Protein AF-A0A939XKK2-F1 (afdb_monomer)

Solvent-accessible surface area (backbone atoms only — not comparable to full-atom values): 3011 Å² total; per-residue (Å²): 135,83,76,85,76,80,47,69,46,63,66,56,81,88,53,31,83,73,39,44,61,55,50,50,52,52,33,70,77,35,78,76,45,41,81,56,76,68,57,47,70,76,70,72,56,131

Foldseek 3Di:
DDDPDQAEDEDDPVCCVVCVVVVVVVCVVPVSYYYDDPVCVVVVHD

Secondary structure (DSSP, 8-state):
------EEE---STTHHHHHHHHHHHHHH-TTEEE---HHHHTT--

Sequence (46 aa):
MGAECELTLQAEWDSRQDVYPLIFDYVLEHPKWRISIQTHKILNIR

Nearest PDB structures (foldseek):
  4zza-assembly1_A  TM=6.235E-01  e=2.898E+00  Bifidobacterium animalis subsp. lactis Bl-04
  4zze-assembly2_B  TM=5.962E-01  e=2.701E+00  Bifidobacterium animalis subsp. lactis Bl-04
  4zze-assembly1_A  TM=5.933E-01  e=2.517E+00  Bifidobacterium animalis subsp. lactis Bl-04
  4zs9-assembly1_A  TM=5.926E-01  e=3.337E+00  Bifidobacterium animalis subsp. lactis Bl-04

Structure (mmCIF, N/CA/C/O backbone):
data_AF-A0A939XKK2-F1
#
_entry.id   AF-A0A939XKK2-F1
#
loop_
_atom_site.group_PDB
_atom_site.id
_atom_site.type_symbol
_atom_site.label_atom_id
_atom_site.label_alt_id
_atom_site.label_comp_id
_atom_site.label_asym_id
_atom_site.label_entity_id
_atom_site.label_seq_id
_atom_site.pdbx_PDB_ins_code
_atom_site.Cartn_x
_atom_site.Cartn_y
_atom_site.Cartn_z
_atom_site.occupancy
_atom_site.B_iso_or_equiv
_atom_site.auth_seq_id
_atom_site.auth_comp_id
_atom_site.auth_asym_id
_atom_site.auth_atom_id
_atom_site.pdbx_PDB_model_num
ATOM 1 N N . MET A 1 1 ? 3.861 -0.406 26.608 1.00 44.44 1 MET A N 1
ATOM 2 C CA . MET A 1 1 ? 4.308 0.257 25.366 1.00 44.44 1 MET A CA 1
ATOM 3 C C . MET A 1 1 ? 3.664 -0.480 24.207 1.00 44.44 1 MET A C 1
ATOM 5 O O . MET A 1 1 ? 4.169 -1.520 23.809 1.00 44.44 1 MET A O 1
ATOM 9 N N . GLY A 1 2 ? 2.486 -0.038 23.766 1.00 53.06 2 GLY A N 1
ATOM 10 C CA . GLY A 1 2 ? 1.874 -0.605 22.566 1.00 53.06 2 GLY A CA 1
ATOM 11 C C . GLY A 1 2 ? 2.588 -0.008 21.366 1.00 53.06 2 GLY A C 1
ATOM 12 O O . GLY A 1 2 ? 2.520 1.202 21.185 1.00 53.06 2 GLY A O 1
ATOM 13 N N . ALA A 1 3 ? 3.326 -0.815 20.606 1.00 64.75 3 ALA A N 1
ATOM 14 C CA . ALA A 1 3 ? 3.812 -0.374 19.309 1.00 64.75 3 ALA A CA 1
ATOM 15 C C . ALA A 1 3 ? 2.574 -0.098 18.447 1.00 64.75 3 ALA A C 1
ATOM 17 O O . ALA A 1 3 ? 1.773 -1.008 18.221 1.00 64.75 3 ALA A O 1
ATOM 18 N N . GLU A 1 4 ? 2.374 1.151 18.030 1.00 70.12 4 GLU A N 1
ATOM 19 C CA . GLU A 1 4 ? 1.384 1.481 17.010 1.00 70.12 4 GLU A CA 1
ATOM 20 C C . GLU A 1 4 ? 1.793 0.742 15.737 1.00 70.12 4 GLU A C 1
ATOM 22 O O . GLU A 1 4 ? 2.720 1.123 15.028 1.00 70.12 4 GLU A O 1
ATOM 27 N N . CYS A 1 5 ? 1.175 -0.416 15.529 1.00 76.12 5 CYS A N 1
ATOM 28 C CA . CYS A 1 5 ? 1.473 -1.279 14.406 1.00 76.12 5 CYS A CA 1
ATOM 29 C C . CYS A 1 5 ? 0.842 -0.636 13.170 1.00 76.12 5 CYS A C 1
ATOM 31 O O . CYS A 1 5 ? -0.386 -0.606 13.037 1.00 76.12 5 CYS A O 1
ATOM 33 N N . GLU A 1 6 ? 1.679 -0.058 12.311 1.00 77.94 6 GLU A N 1
ATOM 34 C CA . GLU A 1 6 ? 1.231 0.554 11.067 1.00 77.94 6 GLU A CA 1
ATOM 35 C C . GLU A 1 6 ? 0.855 -0.552 10.075 1.00 77.94 6 GLU A C 1
ATOM 37 O O . GLU A 1 6 ? 1.685 -1.362 9.656 1.00 77.94 6 G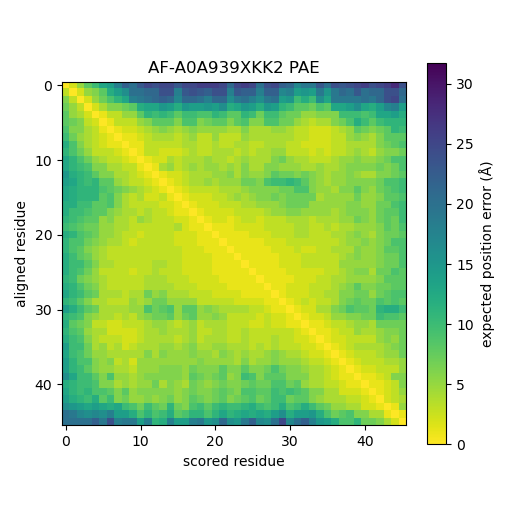LU A O 1
ATOM 42 N N . LEU A 1 7 ? -0.433 -0.620 9.741 1.00 84.12 7 LEU A N 1
ATOM 43 C CA . LEU A 1 7 ? -0.963 -1.618 8.825 1.00 84.12 7 LEU A CA 1
ATOM 44 C C . LEU A 1 7 ? -0.653 -1.184 7.395 1.00 84.12 7 LEU A C 1
ATOM 46 O O . LEU A 1 7 ? -1.204 -0.200 6.899 1.00 84.12 7 LEU A O 1
ATOM 50 N N . THR A 1 8 ? 0.236 -1.921 6.736 1.00 87.38 8 THR A N 1
ATOM 51 C CA . THR A 1 8 ? 0.627 -1.652 5.353 1.00 87.38 8 THR A CA 1
ATOM 52 C C . THR A 1 8 ? 0.180 -2.774 4.426 1.00 87.38 8 THR A C 1
ATOM 54 O O . THR A 1 8 ? 0.209 -3.950 4.786 1.00 87.38 8 THR A O 1
ATOM 57 N N . LEU A 1 9 ? -0.246 -2.398 3.223 1.00 87.62 9 LEU A N 1
ATOM 58 C CA . LEU A 1 9 ? -0.578 -3.306 2.133 1.00 87.62 9 LEU A CA 1
ATOM 59 C C . LEU A 1 9 ? 0.406 -3.101 0.993 1.00 87.62 9 LEU A C 1
ATOM 61 O O . LEU A 1 9 ? 0.733 -1.975 0.616 1.00 87.62 9 LEU A O 1
ATOM 65 N N . GLN A 1 10 ? 0.860 -4.212 0.432 1.00 85.38 10 GLN A N 1
ATOM 66 C CA . GLN A 1 10 ? 1.718 -4.233 -0.738 1.00 85.38 10 GLN A CA 1
ATOM 67 C C . GLN A 1 10 ? 1.190 -5.306 -1.686 1.00 85.38 10 GLN A C 1
ATOM 69 O O . GLN A 1 10 ? 1.032 -6.455 -1.280 1.00 85.38 10 GLN A O 1
ATOM 74 N N . ALA A 1 11 ? 0.937 -4.943 -2.944 1.00 86.06 11 ALA A N 1
ATOM 75 C CA . ALA A 1 11 ? 0.638 -5.939 -3.967 1.00 86.06 11 ALA A CA 1
ATOM 76 C C . ALA A 1 11 ? 1.885 -6.768 -4.284 1.00 86.06 11 ALA A C 1
ATOM 78 O O . ALA A 1 11 ? 3.023 -6.285 -4.198 1.00 86.06 11 ALA A O 1
ATOM 79 N N . GLU A 1 12 ? 1.667 -7.994 -4.742 1.00 85.12 12 GLU A N 1
ATOM 80 C CA . GLU A 1 12 ? 2.723 -8.744 -5.403 1.00 85.12 12 GLU A CA 1
ATOM 81 C C . GLU A 1 12 ? 3.200 -8.008 -6.659 1.00 85.12 12 GLU A C 1
ATOM 83 O O . GLU A 1 12 ? 2.432 -7.346 -7.359 1.00 85.12 12 GLU A O 1
ATOM 88 N N . TRP A 1 13 ? 4.503 -8.096 -6.930 1.00 79.62 13 TRP A N 1
ATOM 89 C CA . TRP A 1 13 ? 5.126 -7.366 -8.033 1.00 79.62 13 TRP A CA 1
ATOM 90 C C . TRP A 1 13 ? 4.600 -7.805 -9.403 1.00 79.62 13 TRP A C 1
ATOM 92 O O . TRP A 1 13 ? 4.438 -6.973 -10.293 1.00 79.62 13 TRP A O 1
ATOM 102 N N . ASP A 1 14 ? 4.336 -9.100 -9.551 1.00 82.94 14 ASP A N 1
ATOM 103 C CA . ASP A 1 14 ? 3.884 -9.716 -10.795 1.00 82.94 14 ASP A CA 1
ATOM 104 C C . ASP A 1 14 ? 2.444 -9.298 -11.142 1.00 82.94 14 ASP A C 1
ATOM 106 O O . ASP A 1 14 ? 2.175 -8.804 -12.234 1.00 82.94 14 ASP A O 1
ATOM 110 N N . SER A 1 15 ? 1.546 -9.337 -10.155 1.00 80.88 15 SER A N 1
ATOM 111 C CA . SER A 1 15 ? 0.119 -9.019 -10.319 1.00 80.88 15 SER A CA 1
ATOM 112 C C . SER A 1 15 ? -0.233 -7.569 -9.975 1.00 80.88 15 SER A C 1
ATOM 114 O O . SER A 1 15 ? -1.398 -7.226 -9.785 1.00 80.88 15 SER A O 1
ATOM 116 N N . ARG A 1 16 ? 0.762 -6.679 -9.882 1.00 82.75 16 ARG A N 1
ATOM 117 C CA . ARG A 1 16 ? 0.545 -5.284 -9.476 1.00 82.75 16 ARG A CA 1
ATOM 118 C C . ARG A 1 16 ? -0.433 -4.528 -10.375 1.00 82.75 16 ARG A C 1
ATOM 120 O O . ARG A 1 16 ? -1.101 -3.624 -9.899 1.00 82.75 16 ARG A O 1
ATOM 127 N N . GLN A 1 17 ? -0.501 -4.867 -11.659 1.00 83.19 17 GLN A N 1
ATOM 128 C CA . GLN A 1 17 ? -1.333 -4.141 -12.621 1.00 83.19 17 GLN A CA 1
ATOM 129 C C . GLN A 1 17 ? -2.825 -4.331 -12.323 1.00 83.19 17 GLN A C 1
ATOM 131 O O . GLN A 1 17 ? -3.576 -3.360 -12.347 1.00 83.19 17 GLN A O 1
ATOM 136 N N . ASP A 1 18 ? -3.218 -5.547 -11.945 1.00 86.94 18 ASP A N 1
ATOM 137 C CA . ASP A 1 18 ? -4.597 -5.899 -11.601 1.00 86.94 18 ASP A CA 1
ATOM 138 C C . ASP A 1 18 ? -4.917 -5.650 -10.119 1.00 86.94 18 ASP A C 1
ATOM 140 O O . ASP A 1 18 ? -6.038 -5.288 -9.767 1.00 86.94 18 ASP A O 1
ATOM 144 N N . VAL A 1 19 ? -3.931 -5.811 -9.229 1.00 87.06 19 VAL A N 1
ATOM 145 C CA . VAL A 1 19 ? -4.145 -5.769 -7.772 1.00 87.06 19 VAL A CA 1
ATOM 146 C C . VAL A 1 19 ? -4.007 -4.359 -7.185 1.00 87.06 19 VAL A C 1
ATOM 148 O O . VAL A 1 19 ? -4.685 -4.049 -6.208 1.00 87.06 19 VAL A O 1
ATOM 151 N N . TYR A 1 20 ? -3.184 -3.469 -7.756 1.00 86.25 20 TYR A N 1
ATOM 152 C CA . TYR A 1 20 ? -3.091 -2.080 -7.273 1.00 86.25 20 TYR A CA 1
ATOM 153 C C . TYR A 1 20 ? -4.442 -1.359 -7.210 1.00 86.25 20 TYR A C 1
ATOM 155 O O . TYR A 1 20 ? -4.702 -0.761 -6.166 1.00 86.25 20 TYR A O 1
ATOM 163 N N . PRO A 1 21 ? -5.307 -1.389 -8.245 1.00 88.88 21 PRO A N 1
ATOM 164 C CA . PRO A 1 21 ? -6.602 -0.718 -8.158 1.00 88.88 21 PRO A CA 1
ATOM 165 C C . PRO A 1 21 ? -7.479 -1.286 -7.034 1.00 88.88 21 PRO A C 1
ATOM 167 O O . PRO A 1 21 ? -8.110 -0.510 -6.327 1.00 88.88 21 PRO A O 1
ATOM 170 N N . LEU A 1 22 ? -7.441 -2.601 -6.787 1.00 89.56 22 LEU A N 1
ATOM 171 C CA . 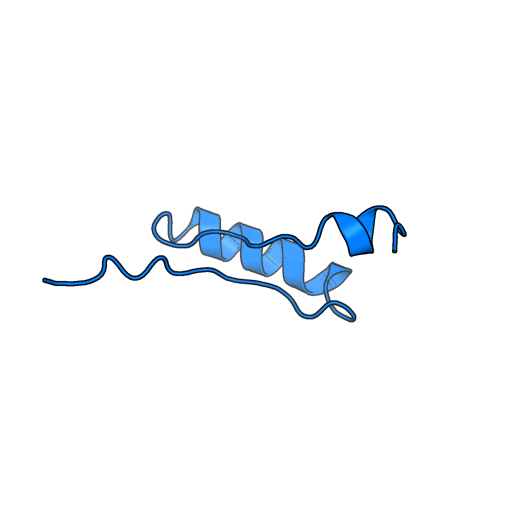LEU A 1 22 ? -8.171 -3.237 -5.681 1.00 89.56 22 LEU A CA 1
ATOM 172 C C . LEU A 1 22 ? -7.645 -2.797 -4.308 1.00 89.56 22 LEU A C 1
ATOM 174 O O . LEU A 1 22 ? -8.422 -2.534 -3.395 1.00 89.56 22 LEU A O 1
ATOM 178 N N . ILE A 1 23 ? -6.320 -2.692 -4.155 1.00 87.94 23 ILE A N 1
ATOM 179 C CA . ILE A 1 23 ? -5.705 -2.195 -2.916 1.00 87.94 23 ILE A CA 1
ATOM 180 C C . ILE A 1 23 ? -6.025 -0.714 -2.710 1.00 87.94 23 ILE A C 1
ATOM 182 O O . ILE A 1 23 ? -6.270 -0.305 -1.578 1.00 87.94 23 ILE A O 1
ATOM 186 N N . PHE A 1 24 ? -6.022 0.092 -3.775 1.00 86.94 24 PHE A N 1
ATOM 187 C CA . PHE A 1 24 ? -6.404 1.500 -3.693 1.00 86.94 24 PHE A CA 1
ATOM 188 C C . PHE A 1 24 ? -7.839 1.656 -3.199 1.00 86.94 24 PHE A C 1
ATOM 190 O O . PHE A 1 24 ? -8.057 2.433 -2.272 1.00 86.94 24 PHE A O 1
ATOM 197 N N . ASP A 1 25 ? -8.774 0.891 -3.762 1.00 90.94 25 ASP A N 1
ATOM 198 C CA . ASP A 1 25 ? -10.177 0.890 -3.338 1.00 90.94 25 ASP A CA 1
ATOM 199 C C . ASP A 1 25 ? -10.299 0.497 -1.855 1.00 90.94 25 ASP A C 1
ATOM 201 O O . ASP A 1 25 ? -10.826 1.253 -1.042 1.00 90.94 25 ASP A O 1
ATOM 205 N N . TYR A 1 26 ? -9.642 -0.596 -1.455 1.00 90.56 26 TYR A N 1
ATOM 206 C CA . TYR A 1 26 ? -9.642 -1.069 -0.069 1.00 90.56 26 TYR A CA 1
ATOM 207 C C . TYR A 1 26 ? -9.043 -0.056 0.925 1.00 90.56 26 TYR A C 1
ATOM 209 O O . TYR A 1 26 ? -9.529 0.100 2.045 1.00 90.56 26 TYR A O 1
ATOM 217 N N . VAL A 1 27 ? -7.971 0.644 0.547 1.00 88.50 27 VAL A N 1
ATOM 218 C CA . VAL A 1 27 ? -7.334 1.661 1.402 1.00 88.50 27 VAL A CA 1
ATOM 219 C C . VAL A 1 27 ? -8.173 2.938 1.478 1.00 88.50 27 VAL A C 1
ATOM 221 O O . VAL A 1 27 ? -8.205 3.578 2.531 1.00 88.50 27 VAL A O 1
ATOM 224 N N . LEU A 1 28 ? -8.882 3.295 0.402 1.00 87.38 28 LEU A N 1
ATOM 225 C CA . LEU A 1 28 ? -9.854 4.391 0.409 1.00 87.38 28 LEU A CA 1
ATOM 226 C C . LEU A 1 28 ? -11.028 4.090 1.350 1.00 87.38 28 LEU A C 1
ATOM 228 O O . LEU A 1 28 ? -11.450 4.975 2.096 1.00 87.38 28 LEU A O 1
ATOM 232 N N . GLU A 1 29 ? -11.509 2.846 1.368 1.00 92.94 29 GLU A N 1
ATOM 233 C CA . GLU A 1 29 ? -12.547 2.390 2.301 1.00 92.94 29 GLU A CA 1
ATOM 234 C C . GLU A 1 29 ? -12.029 2.253 3.746 1.00 92.94 29 GLU A C 1
ATOM 236 O O . GLU A 1 29 ? -12.772 2.470 4.709 1.00 92.94 29 GLU A O 1
ATOM 241 N N . HIS A 1 30 ? -10.740 1.943 3.926 1.00 89.62 30 HIS A N 1
ATOM 242 C CA . HIS A 1 30 ? -10.118 1.755 5.233 1.00 89.62 30 HIS A CA 1
ATOM 243 C C . HIS A 1 30 ? -8.900 2.675 5.458 1.00 89.62 30 HIS A C 1
ATOM 245 O O . HIS A 1 30 ? -7.753 2.224 5.366 1.00 89.62 30 HIS A O 1
ATOM 251 N N . PRO A 1 31 ? -9.105 3.926 5.917 1.00 83.00 31 PRO A N 1
ATOM 252 C CA . PRO A 1 31 ? -8.051 4.946 6.032 1.00 83.00 31 PRO A CA 1
ATOM 253 C C . PRO A 1 31 ? -6.954 4.643 7.071 1.00 83.00 31 PRO A C 1
ATOM 255 O O . PRO A 1 31 ? -5.990 5.393 7.204 1.00 83.00 31 PRO A O 1
ATOM 258 N N . LYS A 1 32 ? -7.088 3.551 7.834 1.00 87.50 32 LYS A N 1
ATOM 259 C CA . LYS A 1 32 ? -6.051 3.044 8.746 1.00 87.50 32 LYS A CA 1
ATOM 260 C C . LYS A 1 32 ? -4.926 2.309 8.004 1.00 87.50 32 LYS A C 1
ATOM 262 O O . LYS A 1 32 ? -3.842 2.145 8.560 1.00 87.50 32 LYS A O 1
ATOM 267 N N . TRP A 1 33 ? -5.187 1.836 6.788 1.00 87.88 33 TRP A N 1
ATOM 268 C CA . TRP A 1 33 ? -4.220 1.098 5.988 1.00 87.88 33 TRP A CA 1
ATOM 269 C C . TRP A 1 33 ? -3.402 2.043 5.117 1.00 87.88 33 TRP A C 1
ATOM 271 O O . TRP A 1 33 ? -3.889 3.066 4.643 1.00 87.88 33 TRP A O 1
ATOM 281 N N . ARG A 1 34 ? -2.138 1.695 4.896 1.00 86.06 34 ARG A N 1
ATOM 282 C CA . ARG A 1 34 ? -1.216 2.454 4.047 1.00 86.06 34 ARG A CA 1
ATOM 283 C C . ARG A 1 34 ? -0.685 1.580 2.924 1.00 86.06 34 ARG A C 1
ATOM 285 O O . ARG A 1 34 ? -0.424 0.400 3.127 1.00 86.06 34 ARG A O 1
ATOM 292 N N . ILE A 1 35 ? -0.491 2.156 1.743 1.00 86.31 35 ILE A N 1
ATOM 293 C CA . ILE A 1 35 ? 0.081 1.432 0.602 1.00 86.31 35 ILE A CA 1
ATOM 294 C C . ILE A 1 35 ? 1.600 1.568 0.651 1.00 86.31 35 ILE A C 1
ATOM 296 O O . ILE A 1 35 ? 2.128 2.680 0.659 1.00 86.31 35 ILE A O 1
ATOM 300 N N . SER A 1 36 ? 2.302 0.438 0.657 1.00 84.69 36 SER A N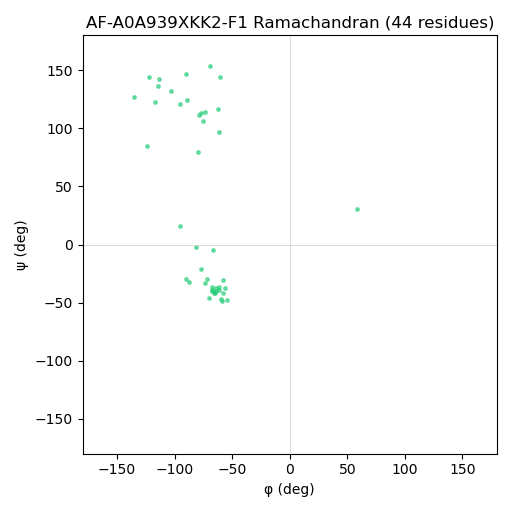 1
ATOM 301 C CA . SER A 1 36 ? 3.756 0.395 0.521 1.00 84.69 36 SER A CA 1
ATOM 302 C C . SER A 1 36 ? 4.122 0.154 -0.940 1.00 84.69 36 SER A C 1
ATOM 304 O O . SER A 1 36 ? 3.718 -0.845 -1.535 1.00 84.69 36 SER A O 1
ATOM 306 N N . ILE A 1 37 ? 4.876 1.077 -1.539 1.00 82.56 37 ILE A N 1
ATOM 307 C CA . ILE A 1 37 ? 5.247 1.020 -2.954 1.00 82.5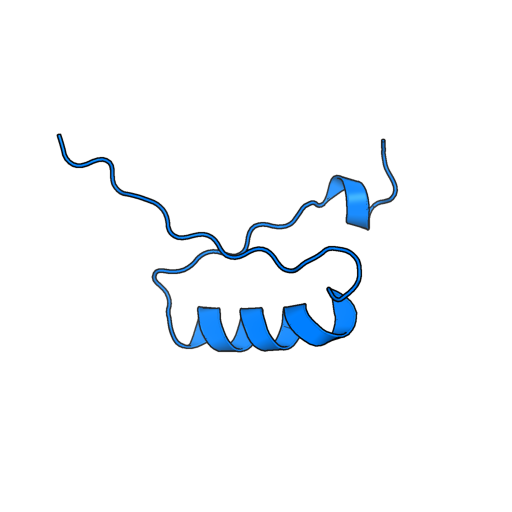6 37 ILE A CA 1
ATOM 308 C C . ILE A 1 37 ? 6.764 0.904 -3.079 1.00 82.56 37 ILE A C 1
ATOM 310 O O . ILE A 1 37 ? 7.516 1.776 -2.647 1.00 82.56 37 ILE A O 1
ATOM 314 N N . GLN A 1 38 ? 7.222 -0.153 -3.751 1.00 80.62 38 GLN A N 1
ATOM 315 C CA . GLN A 1 38 ? 8.627 -0.320 -4.124 1.00 80.62 38 GLN A CA 1
ATOM 316 C C . GLN A 1 38 ? 8.944 0.511 -5.376 1.00 80.62 38 GLN A C 1
ATOM 318 O O . GLN A 1 38 ? 8.994 -0.003 -6.494 1.00 80.62 38 GLN A O 1
ATOM 323 N N . THR A 1 39 ? 9.157 1.814 -5.187 1.00 81.38 39 THR A N 1
ATOM 324 C CA . THR A 1 39 ? 9.456 2.784 -6.259 1.00 81.38 39 THR A CA 1
ATOM 325 C C . THR A 1 39 ?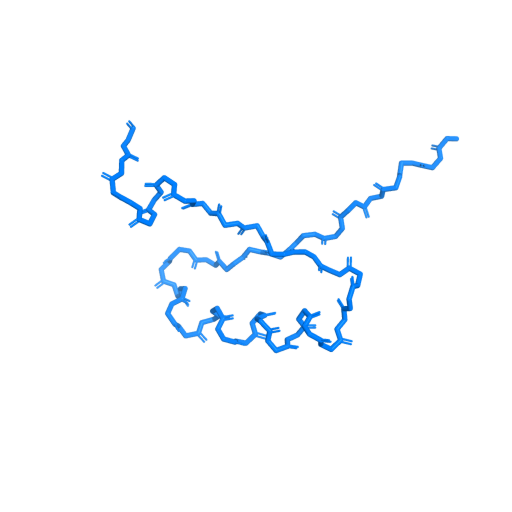 10.676 2.407 -7.093 1.00 81.38 39 THR A C 1
ATOM 327 O O . THR A 1 39 ? 10.641 2.555 -8.310 1.00 81.38 39 THR A O 1
ATOM 330 N N . HIS A 1 40 ? 11.720 1.848 -6.481 1.00 81.25 40 HIS A N 1
ATOM 331 C CA . HIS A 1 40 ? 12.923 1.393 -7.186 1.00 81.25 40 HIS A CA 1
ATOM 332 C C . HIS A 1 40 ? 12.612 0.341 -8.266 1.00 81.25 40 HIS A C 1
ATOM 334 O O . HIS A 1 40 ? 13.095 0.454 -9.391 1.00 81.25 40 HIS A O 1
ATOM 340 N N . LYS A 1 41 ? 11.717 -0.619 -7.982 1.00 77.44 41 LYS A N 1
ATOM 341 C CA . LYS A 1 41 ? 11.273 -1.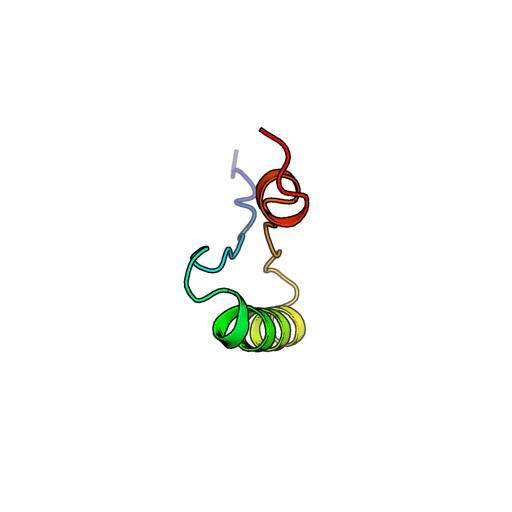5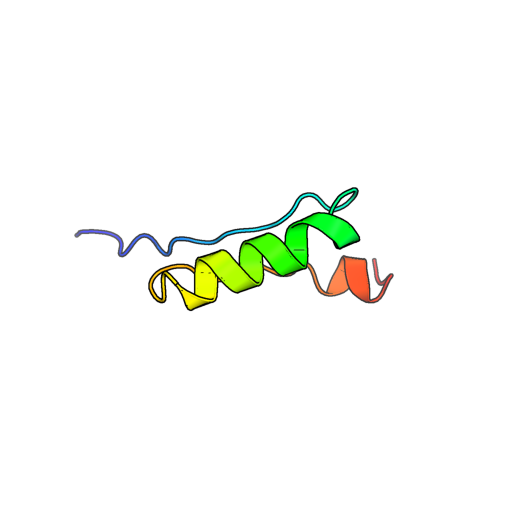95 -8.985 1.00 77.44 41 LYS A CA 1
ATOM 342 C C . LYS A 1 41 ? 10.441 -0.938 -10.091 1.00 77.44 41 LYS A C 1
ATOM 344 O O . LYS A 1 41 ? 10.552 -1.335 -11.244 1.00 77.44 41 LYS A O 1
ATOM 349 N N . ILE A 1 42 ? 9.611 0.064 -9.766 1.00 77.94 42 ILE A N 1
ATOM 350 C CA . ILE A 1 42 ? 8.790 0.801 -10.756 1.00 77.94 42 ILE A CA 1
ATOM 351 C C . ILE A 1 42 ? 9.677 1.573 -11.727 1.00 77.94 42 ILE A C 1
ATOM 353 O O . ILE A 1 42 ? 9.420 1.578 -12.926 1.00 77.94 42 ILE A O 1
ATOM 357 N N . LEU A 1 43 ? 10.720 2.202 -11.197 1.00 81.69 43 LEU A N 1
ATOM 358 C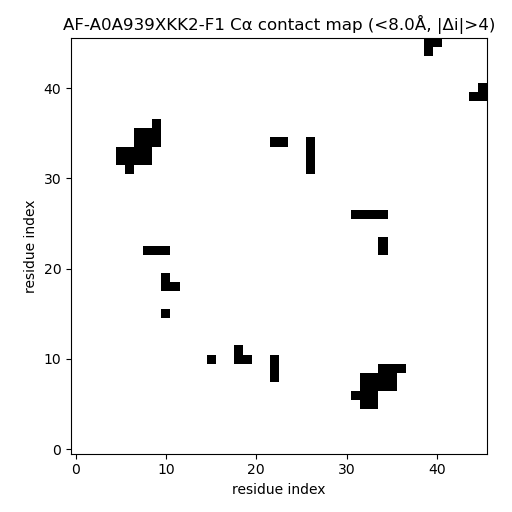 CA . LEU A 1 43 ? 11.657 3.027 -11.950 1.00 81.69 43 LEU A CA 1
ATOM 359 C C . LEU A 1 43 ? 12.733 2.195 -12.667 1.00 81.69 43 LEU A C 1
ATOM 361 O O . LEU A 1 43 ? 13.549 2.763 -13.388 1.00 81.69 43 LEU A O 1
ATOM 365 N N . ASN A 1 44 ? 12.733 0.866 -12.499 1.00 78.94 44 ASN A N 1
ATOM 366 C CA . ASN A 1 44 ? 13.733 -0.042 -13.064 1.00 78.94 44 ASN A CA 1
ATOM 367 C C . ASN A 1 44 ? 15.179 0.279 -12.615 1.00 78.94 44 ASN A C 1
ATOM 369 O O . ASN A 1 44 ? 16.136 0.029 -13.349 1.00 78.94 44 ASN A O 1
ATOM 373 N N . ILE A 1 45 ? 15.339 0.822 -11.402 1.00 76.19 45 ILE A N 1
ATOM 374 C CA . ILE A 1 45 ? 16.634 1.197 -10.814 1.00 76.19 45 ILE A CA 1
ATOM 375 C C . ILE 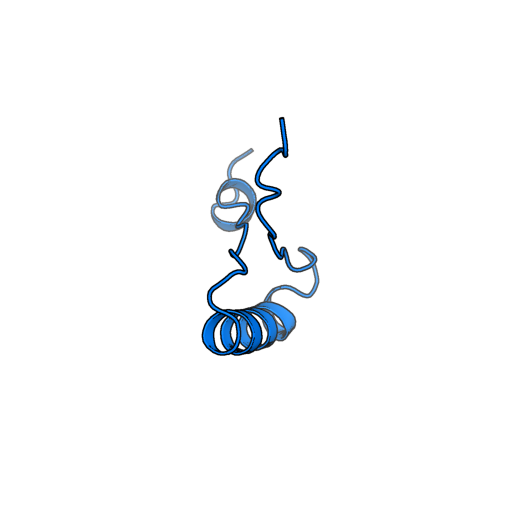A 1 45 ? 17.020 0.131 -9.780 1.00 76.19 45 ILE A C 1
ATOM 377 O O . ILE A 1 45 ? 16.185 -0.269 -8.963 1.00 76.19 45 ILE A O 1
ATOM 381 N N . ARG A 1 46 ? 18.265 -0.350 -9.842 1.00 67.69 46 ARG A N 1
ATOM 382 C CA . ARG A 1 46 ? 18.807 -1.412 -8.983 1.00 67.69 46 ARG A CA 1
ATOM 383 C C . ARG A 1 46 ? 19.780 -0.860 -7.954 1.00 67.69 46 ARG A C 1
ATOM 385 O O . ARG A 1 46 ? 20.487 0.110 -8.302 1.00 67.69 46 ARG A O 1
#

Radius of gyration: 12.64 Å; Cα contacts (8 Å, |Δi|>4): 32; chains: 1; bounding box: 31×15×38 Å

pLDDT: mean 81.87, std 9.18, range [44.44, 92.94]

Mean predicted aligned error: 6.28 Å